Protein AF-A0A538EIP2-F1 (afdb_monomer_lite)

Secondary structure (DSSP, 8-state):
-EEEEEEPTT-----TT-EESSTT---HHHHTEEEEE--HHHHHHHHHHHHH-TTEEEEEEPP------

pLDDT: mean 86.92, std 10.69, range [47.94, 94.38]

Sequence (69 aa):
MKIQFKLREGATLDLAGAVRLFPDENDPELASLYVVELPDDEAEDTLRTLKRSSAVEFAEPQAKRGLHR

Radius of gyration: 12.39 Å; chains: 1; bounding box: 40×19×33 Å

Structure (mmCIF, N/CA/C/O backbone):
data_AF-A0A538EIP2-F1
#
_entry.id   AF-A0A538EIP2-F1
#
loop_
_atom_site.group_PDB
_atom_site.id
_atom_site.type_symbol
_atom_site.label_atom_id
_atom_site.label_alt_id
_atom_site.label_comp_id
_atom_site.label_asym_id
_atom_site.label_entity_id
_atom_site.label_seq_id
_atom_site.pdbx_PDB_ins_code
_atom_site.Cartn_x
_atom_site.Cartn_y
_atom_site.Cartn_z
_atom_site.occupancy
_atom_site.B_iso_or_equiv
_atom_site.auth_seq_id
_atom_site.auth_comp_id
_atom_site.auth_asym_id
_atom_site.auth_atom_id
_atom_site.pdbx_PDB_model_num
ATOM 1 N N . MET A 1 1 ? 9.114 -0.644 -9.687 1.00 87.00 1 MET A N 1
ATOM 2 C CA . MET A 1 1 ? 9.075 0.360 -8.601 1.00 87.00 1 MET A CA 1
ATOM 3 C C . MET A 1 1 ? 8.295 -0.139 -7.382 1.00 87.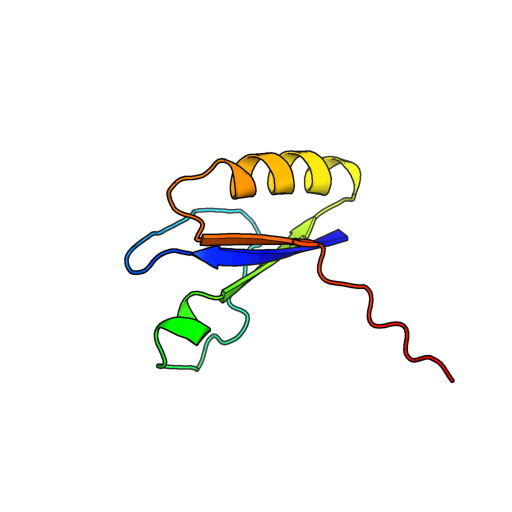00 1 MET A C 1
ATOM 5 O O . MET A 1 1 ? 7.328 -0.871 -7.531 1.00 87.00 1 MET A O 1
ATOM 9 N N . LYS A 1 2 ? 8.702 0.268 -6.168 1.00 90.88 2 LYS A N 1
ATOM 10 C CA . LYS A 1 2 ? 7.952 0.007 -4.926 1.00 90.88 2 LYS A CA 1
ATOM 11 C C . LYS A 1 2 ? 7.167 1.240 -4.508 1.00 90.88 2 LYS A C 1
ATOM 13 O O . LYS A 1 2 ? 7.717 2.341 -4.520 1.00 90.88 2 LYS A O 1
ATOM 18 N N . ILE A 1 3 ? 5.915 1.050 -4.122 1.00 93.62 3 ILE A N 1
ATOM 19 C CA . ILE A 1 3 ? 5.042 2.096 -3.593 1.00 93.62 3 ILE A CA 1
ATOM 20 C C . ILE A 1 3 ? 4.676 1.702 -2.173 1.00 93.62 3 ILE A C 1
ATOM 22 O O . ILE A 1 3 ? 4.168 0.605 -1.954 1.00 93.62 3 ILE A O 1
ATOM 26 N N . GLN A 1 4 ? 4.926 2.598 -1.224 1.00 94.38 4 GLN A N 1
ATOM 27 C CA . GLN A 1 4 ? 4.419 2.467 0.134 1.00 94.38 4 GLN A CA 1
ATOM 28 C C . GLN A 1 4 ? 3.157 3.315 0.265 1.00 94.38 4 GLN A C 1
ATOM 30 O O . GLN A 1 4 ? 3.096 4.434 -0.251 1.00 94.38 4 GLN A O 1
ATOM 35 N N . PHE A 1 5 ? 2.162 2.807 0.975 1.00 94.25 5 PHE A N 1
ATOM 36 C CA . PHE A 1 5 ? 0.949 3.555 1.262 1.00 94.25 5 PHE A CA 1
ATOM 37 C C . PHE A 1 5 ? 0.377 3.172 2.621 1.00 94.25 5 PHE A C 1
ATOM 39 O O . PHE A 1 5 ? 0.576 2.057 3.103 1.00 94.25 5 PHE A O 1
ATOM 46 N N . LYS A 1 6 ? -0.340 4.111 3.234 1.00 94.25 6 LYS A N 1
ATOM 47 C CA . LYS A 1 6 ? -1.082 3.889 4.472 1.00 94.25 6 LYS A CA 1
ATOM 48 C C . LYS A 1 6 ? -2.567 3.963 4.189 1.00 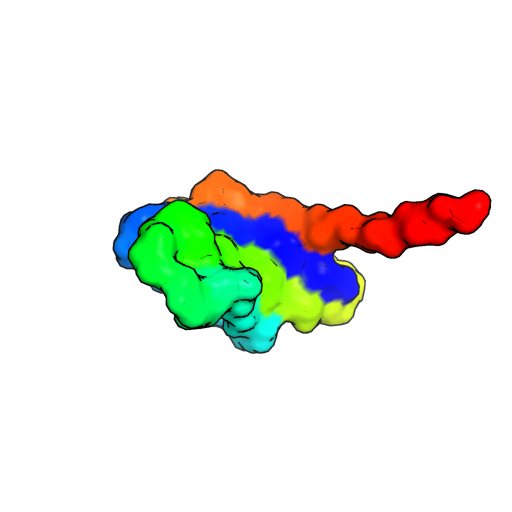94.25 6 LYS A C 1
ATOM 50 O O . LYS A 1 6 ? -3.028 4.901 3.537 1.00 94.25 6 LYS A O 1
ATOM 55 N N . LEU A 1 7 ? -3.310 2.983 4.680 1.00 93.50 7 LEU A N 1
ATOM 56 C CA . LEU A 1 7 ? -4.765 3.027 4.671 1.00 93.50 7 LEU A CA 1
ATOM 57 C C . LEU A 1 7 ? -5.267 3.844 5.859 1.00 93.50 7 LEU A C 1
ATOM 59 O O . LEU A 1 7 ? -4.672 3.831 6.932 1.00 93.50 7 LEU A O 1
ATOM 63 N N . ARG A 1 8 ? -6.383 4.545 5.675 1.00 91.19 8 ARG A N 1
ATOM 64 C CA . ARG A 1 8 ? -7.099 5.139 6.806 1.00 91.19 8 ARG A CA 1
ATOM 65 C C . ARG A 1 8 ? -7.600 4.043 7.742 1.00 91.19 8 ARG A C 1
ATOM 67 O O . ARG A 1 8 ? -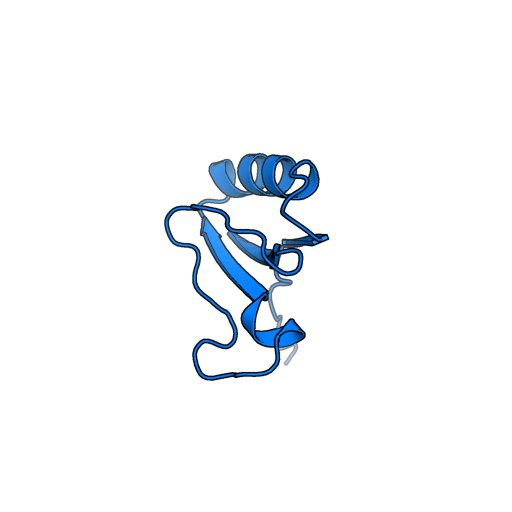7.859 2.918 7.312 1.00 91.19 8 ARG A O 1
ATOM 74 N N . GLU A 1 9 ? -7.786 4.388 9.011 1.00 86.00 9 GLU A N 1
ATOM 75 C CA . GLU A 1 9 ? -8.350 3.471 10.001 1.00 86.00 9 GLU A CA 1
ATOM 76 C C . GLU A 1 9 ? -9.696 2.899 9.519 1.00 86.00 9 GLU A C 1
ATOM 78 O O . GLU A 1 9 ? -10.583 3.633 9.076 1.00 86.00 9 GLU A O 1
ATOM 83 N N . GLY A 1 10 ? -9.823 1.570 9.547 1.00 83.62 10 GLY A N 1
ATOM 84 C CA . GLY A 1 10 ? -11.018 0.856 9.086 1.00 83.62 10 GLY A CA 1
ATOM 85 C C . GLY A 1 10 ? -11.206 0.789 7.565 1.00 83.62 10 GLY A C 1
ATOM 86 O O . GLY A 1 10 ? -12.180 0.192 7.108 1.00 83.62 10 GLY A O 1
ATOM 87 N N . ALA A 1 11 ? -10.299 1.359 6.767 1.00 87.50 11 ALA A N 1
ATOM 88 C CA . ALA A 1 11 ? -10.357 1.267 5.316 1.00 87.50 11 ALA A CA 1
ATOM 89 C C . ALA A 1 11 ? -9.700 -0.023 4.806 1.00 87.50 11 ALA A C 1
ATOM 91 O O . ALA A 1 11 ? -8.678 -0.481 5.316 1.00 87.50 11 ALA A O 1
ATOM 92 N N . THR A 1 12 ? -10.275 -0.593 3.751 1.00 84.25 12 THR A N 1
ATOM 93 C CA . THR A 1 12 ? -9.738 -1.767 3.057 1.00 84.25 12 THR A CA 1
ATOM 94 C C . THR A 1 12 ? -9.525 -1.429 1.592 1.00 84.25 12 THR A C 1
ATOM 96 O O . THR A 1 12 ? -10.407 -0.847 0.960 1.00 84.25 12 THR A O 1
ATOM 99 N N . LEU A 1 13 ? -8.379 -1.819 1.043 1.00 84.94 13 LEU A N 1
ATOM 100 C CA . LEU A 1 13 ? -8.074 -1.676 -0.374 1.00 84.94 13 LEU A CA 1
ATOM 101 C C . LEU A 1 13 ? -7.624 -3.030 -0.912 1.00 84.94 13 LEU A C 1
ATOM 103 O O . LEU A 1 13 ? -6.666 -3.605 -0.399 1.00 84.94 13 LEU A O 1
ATOM 107 N N . ASP A 1 14 ? -8.311 -3.517 -1.940 1.00 86.19 14 ASP A N 1
ATOM 108 C CA . ASP A 1 14 ? -7.898 -4.716 -2.660 1.00 86.19 14 ASP A CA 1
ATOM 109 C C . ASP A 1 14 ? -6.958 -4.308 -3.797 1.00 86.19 14 ASP A C 1
ATOM 111 O O . ASP A 1 14 ? -7.389 -3.830 -4.847 1.00 86.19 14 ASP A O 1
ATOM 115 N N . LEU A 1 15 ? -5.655 -4.403 -3.536 1.00 87.56 15 LEU A N 1
ATOM 116 C CA . LEU A 1 15 ? -4.609 -4.120 -4.510 1.00 87.56 15 LEU A CA 1
ATOM 117 C C . LEU A 1 15 ? -3.749 -5.369 -4.679 1.00 87.56 15 LEU A C 1
ATOM 119 O O . LEU A 1 15 ? -3.092 -5.818 -3.737 1.00 87.56 15 LEU A O 1
ATOM 123 N N . ALA A 1 16 ? -3.742 -5.920 -5.891 1.00 89.12 16 ALA A N 1
ATOM 124 C CA . ALA A 1 16 ? -2.997 -7.132 -6.198 1.00 89.12 16 ALA A CA 1
ATOM 125 C C . ALA A 1 16 ? -1.502 -6.960 -5.878 1.00 89.12 16 ALA A C 1
ATOM 127 O O . ALA A 1 16 ? -0.867 -5.992 -6.291 1.00 89.12 16 ALA A O 1
ATOM 128 N N . GLY A 1 17 ? -0.945 -7.906 -5.119 1.00 88.38 17 GLY A N 1
ATOM 129 C CA . GLY A 1 17 ? 0.466 -7.889 -4.725 1.00 88.38 17 GLY A CA 1
ATOM 130 C C . GLY A 1 17 ? 0.818 -6.907 -3.603 1.00 88.38 17 GLY A C 1
ATOM 131 O O . GLY A 1 17 ? 1.989 -6.824 -3.233 1.00 88.38 17 GLY A O 1
ATOM 132 N N . ALA A 1 18 ? -0.154 -6.180 -3.040 1.00 92.06 18 ALA A N 1
ATOM 133 C CA . ALA A 1 18 ? 0.085 -5.372 -1.852 1.00 92.06 18 ALA A CA 1
ATOM 134 C C . ALA A 1 18 ? 0.246 -6.264 -0.614 1.00 92.06 18 ALA A C 1
ATOM 136 O O . ALA A 1 18 ? -0.560 -7.157 -0.353 1.00 92.06 18 ALA A O 1
ATOM 137 N N . VAL A 1 19 ? 1.281 -5.996 0.176 1.00 92.56 19 VAL A N 1
ATOM 138 C CA . VAL A 1 19 ? 1.590 -6.715 1.416 1.00 92.56 19 VAL A CA 1
ATOM 139 C C . VAL A 1 19 ? 1.738 -5.725 2.564 1.00 92.56 19 VAL A C 1
ATOM 141 O O . VAL A 1 19 ? 2.179 -4.594 2.358 1.00 92.56 19 VAL A O 1
ATOM 144 N N . ARG A 1 20 ? 1.378 -6.133 3.786 1.00 91.19 20 ARG A N 1
ATOM 145 C CA . ARG A 1 20 ? 1.611 -5.304 4.977 1.00 91.19 20 ARG A CA 1
ATOM 146 C C . ARG A 1 20 ? 3.105 -5.166 5.232 1.00 91.19 20 ARG A C 1
ATOM 148 O O . ARG A 1 20 ? 3.833 -6.154 5.178 1.00 91.19 20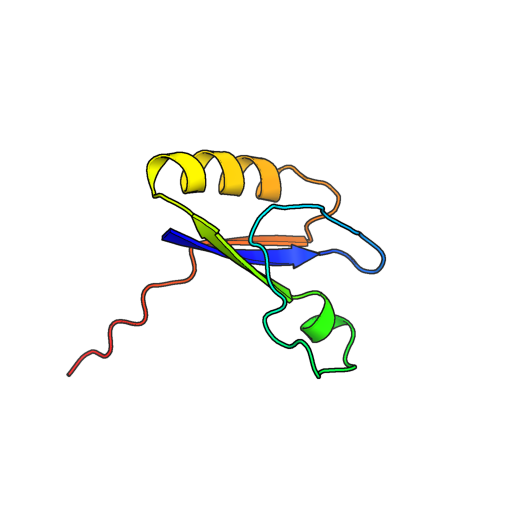 ARG A O 1
ATOM 155 N N . LEU A 1 21 ? 3.542 -3.952 5.550 1.00 88.88 21 LEU A N 1
ATOM 156 C CA . LEU A 1 21 ? 4.922 -3.688 5.964 1.00 88.88 21 LEU A CA 1
ATOM 157 C C . LEU A 1 21 ? 5.230 -4.313 7.330 1.00 88.88 21 LEU A C 1
ATOM 159 O O . LEU A 1 21 ? 6.340 -4.794 7.541 1.00 88.88 21 LEU A O 1
ATOM 163 N N . PHE A 1 22 ? 4.237 -4.348 8.221 1.00 88.19 22 PHE A N 1
ATOM 164 C CA . PHE A 1 22 ? 4.343 -4.903 9.570 1.00 88.19 22 PHE A CA 1
ATOM 165 C C . PHE A 1 22 ? 3.186 -5.886 9.821 1.00 88.19 22 PHE A C 1
ATOM 167 O O . PHE A 1 22 ? 2.182 -5.517 10.427 1.00 88.19 22 PHE A O 1
ATOM 174 N N . PRO A 1 23 ? 3.257 -7.122 9.291 1.00 85.62 23 PRO A N 1
ATOM 175 C CA . PRO A 1 23 ? 2.152 -8.080 9.377 1.00 85.62 23 PRO A CA 1
ATOM 176 C C . PRO A 1 23 ? 1.886 -8.594 10.801 1.00 85.62 23 PRO A C 1
ATOM 178 O O . PRO A 1 23 ? 0.742 -8.921 11.104 1.00 85.62 23 PRO A O 1
ATOM 181 N N . ASP A 1 24 ? 2.912 -8.642 11.653 1.00 89.38 24 ASP A N 1
ATOM 182 C CA . ASP A 1 24 ? 2.840 -9.159 13.030 1.00 89.38 24 ASP A CA 1
ATOM 183 C C . ASP A 1 24 ? 2.591 -8.066 14.085 1.00 89.38 24 ASP A C 1
ATOM 185 O O . ASP A 1 24 ? 2.570 -8.342 15.285 1.00 89.38 24 ASP A O 1
ATOM 189 N N . GLU A 1 25 ? 2.438 -6.817 13.648 1.00 88.12 25 GLU A N 1
ATOM 190 C CA . GLU A 1 25 ? 2.258 -5.673 14.534 1.00 88.12 25 GLU A CA 1
ATOM 191 C C . GLU A 1 25 ? 0.773 -5.441 14.839 1.00 88.12 25 GLU A C 1
ATOM 193 O O . GLU A 1 25 ? -0.076 -5.491 13.947 1.00 88.12 25 GLU A O 1
ATOM 198 N N . ASN A 1 26 ? 0.462 -5.184 16.112 1.00 82.75 26 ASN A N 1
ATOM 199 C CA . ASN A 1 26 ? -0.904 -4.922 16.575 1.00 82.75 26 ASN A CA 1
ATOM 200 C C . ASN A 1 26 ? -1.206 -3.424 16.678 1.00 82.75 26 ASN A C 1
ATOM 202 O O . ASN A 1 26 ? -2.366 -3.046 16.848 1.00 82.75 26 ASN A O 1
ATOM 206 N N . ASP A 1 27 ? -0.180 -2.576 16.593 1.00 86.56 27 ASP A N 1
ATOM 207 C CA . ASP A 1 27 ? -0.360 -1.134 16.525 1.00 86.56 27 ASP A CA 1
ATOM 208 C C . ASP A 1 27 ? -1.147 -0.743 15.251 1.00 86.56 27 ASP A C 1
ATOM 210 O O . ASP A 1 27 ? -0.733 -1.089 14.139 1.00 86.56 27 ASP A O 1
ATOM 214 N N . PRO A 1 28 ? -2.285 -0.034 15.376 1.00 83.00 28 PRO A N 1
ATOM 215 C CA . PRO A 1 28 ? -3.153 0.287 14.241 1.00 83.00 28 PRO A CA 1
ATOM 216 C C . PRO A 1 28 ? -2.485 1.206 13.207 1.00 83.00 28 PRO A C 1
ATOM 218 O O . PRO A 1 28 ? -2.797 1.128 12.014 1.00 83.00 28 PRO A O 1
ATOM 221 N N . GLU A 1 29 ? -1.534 2.044 13.624 1.00 86.88 29 GLU A N 1
ATOM 222 C CA . GLU A 1 29 ? -0.795 2.919 12.715 1.00 86.88 29 GLU A CA 1
ATOM 223 C C . GLU A 1 29 ? 0.182 2.116 11.856 1.00 86.88 29 GLU A C 1
ATOM 225 O O . GLU A 1 29 ? 0.340 2.399 10.670 1.00 86.88 29 GLU A O 1
ATOM 230 N N . LEU A 1 30 ? 0.807 1.083 12.422 1.00 86.62 30 LEU A N 1
ATOM 231 C CA . LEU A 1 30 ? 1.746 0.224 11.697 1.00 86.62 30 LEU A CA 1
ATOM 232 C C . LEU A 1 30 ? 1.041 -0.877 10.891 1.00 86.62 30 LEU A C 1
ATOM 234 O O . LEU A 1 30 ? 1.446 -1.170 9.764 1.00 86.62 30 LEU A O 1
ATOM 238 N N . ALA A 1 31 ? -0.052 -1.434 11.412 1.00 88.88 31 ALA A N 1
ATOM 239 C CA . ALA A 1 31 ? -0.860 -2.453 10.738 1.00 88.88 31 ALA A CA 1
ATOM 240 C C . ALA A 1 31 ? -1.589 -1.920 9.487 1.00 88.88 31 ALA A C 1
ATOM 242 O O . ALA A 1 31 ? -2.018 -2.699 8.628 1.00 88.88 31 ALA A O 1
ATOM 243 N N . SER A 1 32 ? -1.723 -0.595 9.371 1.00 91.69 32 SER A N 1
ATOM 244 C CA . SER A 1 32 ? -2.307 0.090 8.214 1.00 91.69 32 SER A CA 1
ATOM 245 C C . SER A 1 32 ? -1.289 0.442 7.120 1.00 91.69 32 SER A C 1
ATOM 247 O O . SER A 1 32 ? -1.684 0.986 6.086 1.00 91.69 32 SER A O 1
ATOM 249 N N . LEU A 1 33 ? -0.005 0.102 7.298 1.00 93.00 33 LEU A N 1
ATOM 250 C CA . LEU A 1 33 ? 1.052 0.325 6.309 1.00 93.00 33 LEU A CA 1
ATOM 251 C C . LEU A 1 33 ? 1.211 -0.861 5.359 1.00 93.00 33 LEU A C 1
ATOM 253 O O . LEU A 1 33 ? 1.426 -2.003 5.774 1.00 93.00 33 LEU A O 1
ATOM 257 N N . TYR A 1 34 ? 1.194 -0.563 4.065 1.00 94.06 34 TYR A N 1
ATOM 258 C CA . TYR A 1 34 ? 1.326 -1.533 2.989 1.00 94.06 34 TYR A CA 1
ATOM 259 C C . TYR A 1 34 ? 2.403 -1.106 1.996 1.00 94.06 34 TYR A C 1
ATOM 261 O O . TYR A 1 34 ? 2.716 0.076 1.831 1.00 94.06 34 TYR A O 1
ATOM 269 N N . VAL A 1 35 ? 2.959 -2.093 1.305 1.00 94.06 35 VAL A N 1
ATOM 270 C CA . VAL A 1 35 ? 3.857 -1.905 0.173 1.00 94.06 35 VAL A CA 1
ATOM 271 C C . VAL A 1 35 ? 3.395 -2.771 -0.988 1.00 94.06 35 VAL A C 1
ATOM 273 O O . VAL A 1 35 ? 2.973 -3.908 -0.799 1.00 94.06 35 VAL A O 1
ATOM 276 N N . VAL A 1 36 ? 3.489 -2.232 -2.195 1.00 94.12 36 VAL A N 1
ATOM 277 C CA . VAL A 1 36 ? 3.275 -2.973 -3.438 1.00 94.12 36 VAL A CA 1
ATOM 278 C C . VAL A 1 36 ? 4.476 -2.759 -4.352 1.00 94.12 36 VAL A C 1
ATOM 280 O O . VAL A 1 36 ? 5.030 -1.658 -4.429 1.00 94.12 36 VAL A O 1
ATOM 283 N N . GLU A 1 37 ? 4.909 -3.821 -5.019 1.00 93.75 37 GLU A N 1
ATOM 284 C CA . GLU A 1 37 ? 5.952 -3.769 -6.038 1.00 93.75 37 GLU A CA 1
ATOM 285 C C . GLU A 1 37 ? 5.320 -4.004 -7.406 1.00 93.75 37 GLU A C 1
ATOM 287 O O . GLU A 1 37 ? 4.709 -5.042 -7.640 1.00 93.75 37 GLU A O 1
ATOM 292 N N . LEU A 1 38 ? 5.457 -3.018 -8.289 1.00 91.12 38 LEU A N 1
ATOM 293 C CA . LEU A 1 38 ? 4.872 -3.023 -9.627 1.00 91.12 38 LEU A CA 1
ATOM 294 C C . LEU A 1 38 ? 5.933 -2.683 -10.675 1.00 91.12 38 LEU A C 1
ATOM 296 O O . LEU A 1 38 ? 6.925 -2.023 -10.343 1.00 91.12 38 LEU A O 1
ATOM 300 N N . PRO A 1 39 ? 5.739 -3.079 -11.939 1.00 90.81 39 PRO A N 1
ATOM 301 C CA . PRO A 1 39 ? 6.473 -2.523 -13.074 1.00 90.81 39 PRO A CA 1
ATOM 302 C C . PRO A 1 39 ? 6.395 -0.987 -13.106 1.00 90.81 39 PRO A C 1
ATOM 304 O O . PRO A 1 39 ? 5.440 -0.398 -12.603 1.00 90.81 39 PRO A O 1
ATOM 307 N N . ASP A 1 40 ? 7.414 -0.315 -13.644 1.00 86.19 40 ASP A N 1
ATOM 308 C CA . ASP A 1 40 ? 7.489 1.156 -13.604 1.00 86.19 40 ASP A CA 1
ATOM 309 C C . ASP A 1 40 ? 6.362 1.825 -14.420 1.00 86.19 40 ASP A C 1
ATOM 311 O O . ASP A 1 40 ? 5.878 2.889 -14.036 1.00 86.19 40 ASP A O 1
ATOM 315 N N . ASP A 1 41 ? 5.903 1.176 -15.491 1.00 87.94 41 ASP A N 1
ATOM 316 C CA . ASP A 1 41 ? 4.769 1.580 -16.328 1.00 87.94 41 ASP A CA 1
ATOM 317 C C . ASP A 1 41 ? 3.417 1.503 -15.597 1.00 87.94 41 ASP A C 1
ATOM 319 O O . ASP A 1 41 ? 2.571 2.378 -15.779 1.00 87.94 41 ASP A O 1
ATOM 323 N N . GLU A 1 42 ? 3.232 0.523 -14.710 1.00 89.69 42 GLU A N 1
ATOM 324 C CA . GLU A 1 42 ? 2.013 0.371 -13.896 1.00 89.69 42 GLU A CA 1
ATOM 325 C C . GLU A 1 42 ? 2.068 1.168 -12.582 1.00 89.69 42 GLU A C 1
ATOM 327 O O . GLU A 1 42 ? 1.042 1.581 -12.024 1.00 89.69 42 GLU A O 1
ATOM 332 N N . ALA A 1 43 ? 3.275 1.402 -12.065 1.00 89.44 43 ALA A N 1
ATOM 333 C CA . ALA A 1 43 ? 3.489 2.048 -10.779 1.00 89.44 43 ALA A CA 1
ATOM 334 C C . ALA A 1 43 ? 3.017 3.506 -10.770 1.00 89.44 43 ALA A C 1
ATOM 336 O O . ALA A 1 43 ? 2.475 3.969 -9.765 1.00 89.44 43 ALA A O 1
ATOM 337 N N . GLU A 1 44 ? 3.200 4.246 -11.866 1.00 90.31 44 GLU A N 1
ATOM 338 C CA . GLU A 1 44 ? 2.779 5.647 -11.913 1.00 90.31 44 GLU A CA 1
ATOM 339 C C . GLU A 1 44 ? 1.250 5.785 -11.848 1.00 90.31 44 GLU A C 1
ATOM 341 O O . GLU A 1 44 ? 0.735 6.605 -11.079 1.00 90.31 44 GLU A O 1
ATOM 346 N N . ASP A 1 45 ? 0.522 4.966 -12.610 1.00 92.31 45 ASP A N 1
ATOM 347 C CA . ASP A 1 45 ? -0.942 4.989 -12.624 1.00 92.31 45 ASP A CA 1
ATOM 348 C C . ASP A 1 45 ? -1.522 4.517 -11.284 1.00 92.31 45 ASP A C 1
ATOM 350 O O . ASP A 1 45 ? -2.379 5.184 -10.692 1.00 92.31 45 ASP A O 1
ATOM 354 N N . THR A 1 46 ? -0.951 3.449 -10.720 1.00 92.44 46 THR A N 1
ATOM 355 C CA . THR A 1 46 ? -1.322 2.957 -9.387 1.00 92.44 46 THR A CA 1
ATOM 356 C C . THR A 1 46 ? -1.079 4.021 -8.319 1.00 92.44 46 THR A C 1
ATOM 358 O O . THR A 1 46 ? -1.955 4.285 -7.495 1.00 92.44 46 THR A O 1
ATOM 361 N N . LEU A 1 47 ? 0.075 4.697 -8.337 1.00 92.75 47 LEU A N 1
ATOM 362 C CA . LEU A 1 47 ? 0.388 5.759 -7.380 1.00 92.75 47 LEU A CA 1
ATOM 363 C C . LEU A 1 47 ? -0.612 6.918 -7.474 1.00 92.75 47 LEU A C 1
ATOM 365 O O . LEU A 1 47 ? -1.056 7.440 -6.449 1.00 92.75 47 LEU A O 1
ATOM 369 N N . ARG A 1 48 ? -0.981 7.328 -8.693 1.00 93.00 48 ARG A N 1
ATOM 370 C CA . ARG A 1 48 ? -1.988 8.377 -8.915 1.00 93.00 48 ARG A CA 1
ATOM 371 C C . ARG A 1 48 ? -3.361 7.953 -8.393 1.00 93.00 48 ARG A C 1
ATOM 373 O O . ARG A 1 48 ? -4.038 8.772 -7.771 1.00 93.00 48 ARG A O 1
ATOM 380 N N . THR A 1 49 ? -3.747 6.698 -8.603 1.00 93.69 49 THR A N 1
ATOM 381 C CA . THR A 1 49 ? -5.007 6.132 -8.106 1.00 93.69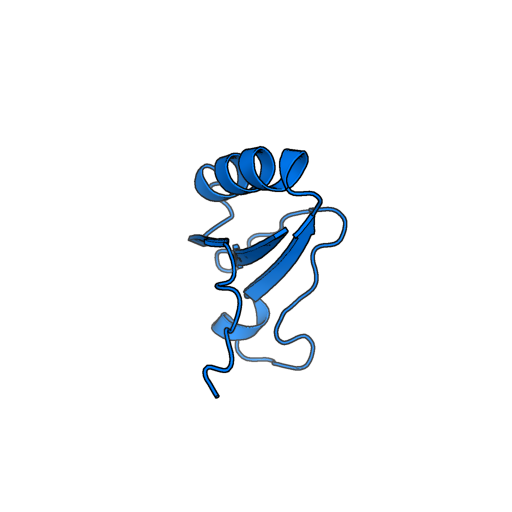 49 THR A CA 1
ATOM 382 C C . THR A 1 49 ? -5.034 6.075 -6.581 1.00 93.69 49 THR A C 1
ATOM 384 O O . THR A 1 49 ? -5.986 6.557 -5.968 1.00 93.69 49 THR A O 1
ATOM 387 N N . LEU A 1 50 ? -3.958 5.598 -5.950 1.00 93.31 50 LEU A N 1
ATOM 388 C CA . LEU A 1 50 ? -3.825 5.559 -4.492 1.00 93.31 50 LEU A CA 1
ATOM 389 C C . LEU A 1 50 ? -3.931 6.956 -3.877 1.00 93.31 50 LEU A C 1
ATOM 391 O O . LEU A 1 50 ? -4.699 7.152 -2.943 1.00 93.31 50 LEU A O 1
ATOM 395 N N . LYS A 1 51 ? -3.245 7.955 -4.444 1.00 92.38 51 LYS A N 1
ATOM 396 C CA . LYS A 1 51 ? -3.306 9.348 -3.965 1.00 92.38 51 LYS A CA 1
ATOM 397 C C . LYS A 1 51 ? -4.690 9.992 -4.079 1.00 92.38 51 LYS A C 1
ATOM 399 O O . LYS A 1 51 ? -4.959 10.969 -3.388 1.00 92.38 51 LYS A O 1
ATOM 404 N N . ARG A 1 52 ? -5.548 9.496 -4.975 1.00 93.88 52 ARG A N 1
ATOM 405 C CA . ARG A 1 52 ? -6.929 9.978 -5.152 1.00 93.88 52 ARG A CA 1
ATOM 406 C C . ARG A 1 52 ? -7.948 9.174 -4.348 1.00 93.88 52 ARG A C 1
ATOM 408 O O . ARG A 1 52 ? -9.095 9.599 -4.244 1.00 93.88 52 ARG A O 1
ATOM 415 N N . SER A 1 53 ? -7.554 8.023 -3.813 1.00 93.12 53 SER A N 1
ATOM 416 C CA . SER A 1 53 ? -8.441 7.156 -3.051 1.00 93.12 53 SER A CA 1
ATOM 417 C C . SER A 1 53 ? -8.732 7.756 -1.681 1.00 93.12 53 SER A C 1
ATOM 419 O O . SER A 1 53 ? -7.821 8.082 -0.926 1.00 93.12 53 SER A O 1
ATOM 421 N N . SER A 1 54 ? -10.010 7.838 -1.314 1.00 92.31 54 SER A N 1
ATOM 422 C CA . SER A 1 54 ? -10.423 8.261 0.028 1.00 92.31 54 SER A CA 1
ATOM 423 C C . SER A 1 54 ? -10.031 7.259 1.117 1.00 92.31 54 SER A C 1
ATOM 425 O O . SER A 1 54 ? -9.995 7.624 2.288 1.00 92.31 54 SER A O 1
ATOM 427 N N . ALA A 1 55 ? -9.749 6.007 0.741 1.00 92.75 55 ALA A N 1
ATOM 428 C CA . ALA A 1 55 ? -9.312 4.946 1.645 1.00 92.75 55 ALA A CA 1
ATOM 429 C C . ALA A 1 55 ? -7.832 5.064 2.040 1.00 92.75 55 ALA A C 1
ATOM 431 O O . ALA A 1 55 ? -7.404 4.441 3.008 1.00 92.75 55 ALA A O 1
ATOM 432 N N . VAL A 1 56 ? -7.048 5.842 1.293 1.00 92.44 56 VAL A N 1
ATOM 433 C CA . VAL A 1 56 ? -5.603 5.979 1.470 1.00 92.44 56 VAL A CA 1
ATOM 434 C C . VAL A 1 56 ? -5.315 7.298 2.182 1.00 92.44 56 VAL A C 1
ATOM 436 O O . VAL A 1 56 ? -5.805 8.356 1.793 1.00 92.44 56 VAL A O 1
ATOM 439 N N . GLU A 1 57 ? -4.533 7.237 3.254 1.00 93.31 57 GLU A N 1
ATOM 440 C CA . GLU A 1 57 ? -4.068 8.420 3.976 1.00 93.31 57 GLU A CA 1
ATOM 441 C C . GLU A 1 57 ? -2.881 9.069 3.258 1.00 93.31 57 GLU A C 1
ATOM 443 O O . GLU A 1 57 ? -2.865 10.282 3.053 1.00 93.31 57 GLU A O 1
ATOM 448 N N . PHE A 1 58 ? -1.921 8.255 2.811 1.00 91.81 58 PHE A N 1
ATOM 449 C CA . PHE A 1 58 ? -0.821 8.691 1.954 1.00 91.81 58 PHE A CA 1
ATOM 450 C C . PHE A 1 58 ? -0.330 7.550 1.058 1.00 91.81 58 PHE A C 1
ATOM 452 O O . PHE A 1 58 ? -0.451 6.378 1.411 1.00 91.81 58 PHE A O 1
ATOM 459 N N . ALA A 1 59 ? 0.263 7.895 -0.088 1.00 94.06 59 ALA A N 1
ATOM 460 C CA . ALA A 1 59 ? 0.92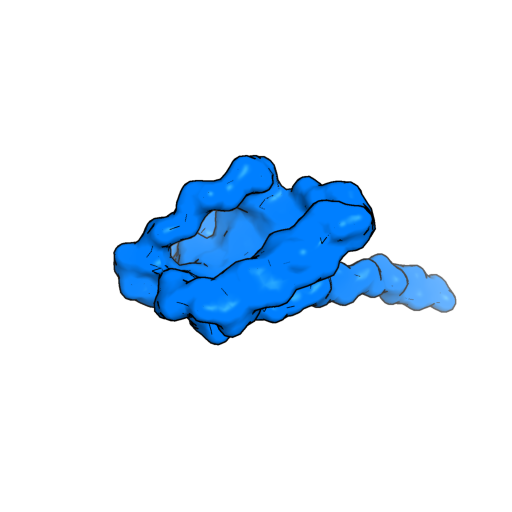9 6.948 -0.979 1.00 94.06 59 ALA A CA 1
ATOM 461 C C . ALA A 1 59 ? 2.130 7.601 -1.663 1.00 94.06 59 ALA A C 1
ATOM 463 O O . ALA A 1 59 ? 2.007 8.679 -2.254 1.00 94.06 59 ALA A O 1
ATOM 464 N N . GLU A 1 60 ? 3.285 6.945 -1.607 1.00 93.56 60 GLU A N 1
ATOM 465 C CA . GLU A 1 60 ? 4.552 7.484 -2.094 1.00 93.56 60 GLU A CA 1
ATOM 466 C C . GLU A 1 60 ? 5.454 6.392 -2.689 1.00 93.56 60 GLU A C 1
ATOM 468 O O . GLU A 1 60 ? 5.401 5.236 -2.261 1.00 93.56 60 GLU A O 1
ATOM 473 N N . PRO A 1 61 ? 6.322 6.736 -3.659 1.00 91.44 61 PRO A N 1
ATOM 474 C CA . PRO A 1 61 ? 7.401 5.851 -4.074 1.00 91.44 61 PRO A CA 1
ATOM 475 C C . PRO A 1 61 ? 8.295 5.546 -2.874 1.00 91.44 61 PRO A C 1
ATOM 477 O O . PRO A 1 61 ? 8.776 6.463 -2.207 1.00 91.44 61 PRO A O 1
ATOM 480 N N . GLN A 1 62 ? 8.587 4.273 -2.625 1.00 82.50 62 GLN A N 1
ATOM 481 C CA . GLN A 1 62 ? 9.605 3.934 -1.645 1.00 82.50 62 GLN A CA 1
ATOM 482 C C . GLN A 1 62 ? 10.962 4.375 -2.203 1.00 82.50 62 GLN A C 1
ATOM 484 O O . GLN A 1 62 ? 11.388 3.916 -3.268 1.00 82.50 62 GLN A O 1
ATOM 489 N N . ALA A 1 63 ? 11.639 5.282 -1.497 1.00 72.31 63 ALA A N 1
ATOM 490 C CA . ALA A 1 63 ? 12.964 5.730 -1.896 1.00 72.31 63 ALA A CA 1
ATOM 491 C C . ALA A 1 63 ? 13.889 4.513 -2.039 1.00 72.31 63 ALA A C 1
ATOM 493 O O . ALA A 1 63 ? 14.004 3.691 -1.123 1.00 72.31 63 ALA A O 1
ATOM 494 N N . LYS A 1 64 ? 14.563 4.389 -3.192 1.00 65.94 64 LYS A N 1
ATOM 495 C CA . LYS A 1 64 ? 15.639 3.407 -3.353 1.00 65.94 64 LYS A CA 1
ATOM 496 C C . LYS A 1 64 ? 16.676 3.741 -2.286 1.00 65.94 64 LYS A C 1
ATOM 498 O O . LYS A 1 64 ? 17.318 4.785 -2.371 1.00 65.94 64 LYS A O 1
ATOM 503 N N . ARG A 1 65 ? 16.815 2.893 -1.261 1.00 57.31 65 ARG A N 1
ATOM 504 C CA . ARG A 1 65 ? 17.894 3.006 -0.273 1.00 57.31 65 ARG A CA 1
ATOM 505 C C . ARG A 1 65 ? 19.213 2.803 -1.014 1.00 57.31 65 ARG A C 1
ATOM 507 O O . ARG A 1 65 ? 19.696 1.683 -1.140 1.00 57.31 65 ARG A O 1
ATOM 514 N N . GLY A 1 66 ? 19.768 3.888 -1.543 1.00 51.22 66 GLY A N 1
ATOM 515 C CA . GLY A 1 66 ? 21.157 3.951 -1.949 1.00 51.22 66 GLY A CA 1
ATOM 516 C C . GLY A 1 66 ? 21.979 3.863 -0.678 1.00 51.22 66 GLY A C 1
ATOM 517 O O . GLY A 1 66 ? 22.086 4.837 0.062 1.00 51.22 66 GLY A O 1
ATOM 518 N N . LEU A 1 67 ? 22.503 2.677 -0.381 1.00 53.56 67 LEU A N 1
ATOM 519 C CA . LEU A 1 67 ? 23.589 2.550 0.576 1.00 53.56 67 LEU A CA 1
ATOM 520 C C . LEU A 1 67 ? 24.780 3.289 -0.058 1.00 53.56 67 LEU A C 1
ATOM 522 O O . LEU A 1 67 ? 25.478 2.729 -0.899 1.00 53.56 67 LEU A O 1
ATOM 526 N N . HIS A 1 68 ? 24.941 4.580 0.243 1.00 54.44 68 HIS A N 1
ATOM 527 C CA . HIS A 1 68 ? 26.153 5.308 -0.121 1.00 54.44 68 HIS A CA 1
ATOM 528 C C . HIS A 1 68 ? 27.313 4.637 0.621 1.00 54.44 68 HIS A C 1
ATOM 530 O O . HIS A 1 68 ? 27.307 4.579 1.852 1.00 54.44 68 HIS A O 1
ATOM 536 N N . ARG A 1 69 ? 28.239 4.056 -0.143 1.00 47.94 69 ARG A N 1
ATOM 537 C CA . ARG A 1 69 ? 29.517 3.548 0.354 1.00 47.94 69 ARG A CA 1
ATOM 538 C C . ARG A 1 69 ? 30.516 4.690 0.459 1.00 47.94 69 ARG A C 1
ATOM 540 O O . ARG A 1 69 ? 30.451 5.582 -0.416 1.00 47.94 69 ARG A O 1
#

Foldseek 3Di:
DKKKWFFDQPFDDDDPQKDQPCCPDPPRRRRRIIMHDDDPVVVVVVQVVLCPDPRTPHMDHDPDPPPDD